Protein AF-A0A955R6J5-F1 (afdb_monomer_lite)

Structure (mmCIF, N/CA/C/O backbone):
data_AF-A0A955R6J5-F1
#
_entry.id   AF-A0A955R6J5-F1
#
loop_
_atom_site.group_PDB
_atom_site.id
_atom_site.type_symbol
_atom_site.label_atom_id
_atom_site.label_alt_id
_atom_site.label_comp_id
_atom_site.label_asym_id
_atom_site.label_entity_id
_atom_site.label_seq_id
_atom_site.pdbx_PDB_ins_code
_atom_site.Cartn_x
_atom_site.Cartn_y
_atom_site.Cartn_z
_atom_site.occupancy
_atom_site.B_iso_or_equiv
_atom_site.auth_seq_id
_atom_site.auth_comp_id
_atom_site.auth_asym_id
_atom_site.auth_atom_id
_atom_site.pdbx_PDB_model_num
ATOM 1 N N . MET A 1 1 ? 16.009 -11.013 -3.211 1.00 30.92 1 MET A N 1
ATOM 2 C CA . MET A 1 1 ? 16.303 -9.612 -2.855 1.00 30.92 1 MET A CA 1
ATOM 3 C C . MET A 1 1 ? 14.973 -8.988 -2.478 1.00 30.92 1 MET A C 1
ATOM 5 O O . MET A 1 1 ? 14.145 -8.819 -3.357 1.00 30.92 1 MET A O 1
ATOM 9 N N . ILE A 1 2 ? 14.691 -8.830 -1.183 1.00 37.62 2 ILE A N 1
ATOM 10 C CA . ILE A 1 2 ? 13.453 -8.184 -0.728 1.00 37.62 2 ILE A CA 1
ATOM 11 C C . ILE A 1 2 ? 13.766 -6.691 -0.762 1.00 37.62 2 ILE A C 1
ATOM 13 O O . ILE A 1 2 ? 14.507 -6.211 0.093 1.00 37.62 2 ILE A O 1
ATOM 17 N N . GLU A 1 3 ? 13.327 -5.991 -1.808 1.00 45.59 3 GLU A N 1
ATOM 18 C CA . GLU A 1 3 ? 13.387 -4.529 -1.810 1.00 45.59 3 GLU A CA 1
ATOM 19 C C . GLU A 1 3 ? 12.587 -4.019 -0.609 1.00 45.59 3 GLU A C 1
ATOM 21 O O . GLU A 1 3 ? 11.505 -4.532 -0.307 1.00 45.59 3 GLU A O 1
ATOM 26 N N . ALA A 1 4 ? 13.159 -3.063 0.124 1.00 49.75 4 ALA A N 1
ATOM 27 C CA . ALA A 1 4 ? 12.481 -2.437 1.247 1.00 49.75 4 ALA A CA 1
ATOM 28 C C . ALA A 1 4 ? 11.135 -1.885 0.764 1.00 49.75 4 ALA A C 1
ATOM 30 O O . ALA A 1 4 ? 11.078 -1.193 -0.255 1.00 49.75 4 ALA A O 1
ATOM 31 N N . LEU A 1 5 ? 10.057 -2.208 1.484 1.00 52.78 5 LEU A N 1
ATOM 32 C CA . LEU A 1 5 ? 8.749 -1.638 1.184 1.00 52.78 5 LEU A CA 1
ATOM 33 C C . LEU A 1 5 ? 8.879 -0.105 1.234 1.00 52.78 5 LEU A C 1
ATOM 35 O O . LEU A 1 5 ? 9.470 0.409 2.189 1.00 52.78 5 LEU A O 1
ATOM 39 N N . PRO A 1 6 ? 8.376 0.625 0.222 1.00 57.81 6 PRO A N 1
ATOM 40 C CA . PRO A 1 6 ? 8.375 2.082 0.252 1.00 57.81 6 PRO A CA 1
ATOM 41 C C . PRO A 1 6 ? 7.674 2.573 1.522 1.00 57.81 6 PRO A C 1
ATOM 43 O O . PRO A 1 6 ? 6.823 1.871 2.069 1.00 57.81 6 PRO A O 1
ATOM 46 N N . GLU A 1 7 ? 8.025 3.775 1.984 1.00 61.56 7 GLU A N 1
ATOM 47 C CA . GLU A 1 7 ? 7.422 4.385 3.172 1.00 61.56 7 GLU A CA 1
ATOM 48 C C . GLU A 1 7 ? 5.887 4.375 3.051 1.00 61.56 7 GLU A C 1
ATOM 50 O O . GLU A 1 7 ? 5.291 5.109 2.257 1.00 61.56 7 GLU A O 1
ATOM 55 N N . ALA A 1 8 ? 5.248 3.474 3.799 1.00 59.34 8 ALA A N 1
ATOM 56 C CA . ALA A 1 8 ? 3.814 3.244 3.754 1.00 59.34 8 ALA A CA 1
ATOM 57 C C . ALA A 1 8 ? 3.168 3.951 4.947 1.00 59.34 8 ALA A C 1
ATOM 59 O O . ALA A 1 8 ? 3.508 3.690 6.099 1.00 59.34 8 ALA A O 1
ATOM 60 N N . SER A 1 9 ? 2.223 4.847 4.669 1.00 62.25 9 SER A N 1
ATOM 61 C CA . SER A 1 9 ? 1.432 5.549 5.686 1.00 62.25 9 SER A CA 1
ATOM 62 C C . SER A 1 9 ? -0.031 5.116 5.628 1.00 62.25 9 SER A C 1
ATOM 64 O O . SER A 1 9 ? -0.559 4.826 4.550 1.00 62.25 9 SER A O 1
ATOM 66 N N . VAL A 1 10 ? -0.692 5.091 6.791 1.00 65.62 10 VAL A N 1
ATOM 67 C CA . VAL A 1 10 ? -2.150 4.928 6.872 1.00 65.62 10 VAL A CA 1
ATOM 68 C C . VAL A 1 10 ? -2.786 6.234 6.408 1.00 65.62 10 VAL A C 1
ATOM 70 O O . VAL A 1 10 ? -2.557 7.292 6.991 1.00 65.62 10 VAL A O 1
ATOM 73 N N . ALA A 1 11 ? -3.555 6.167 5.326 1.00 65.44 11 ALA A N 1
ATOM 74 C CA . ALA A 1 11 ? -4.224 7.315 4.728 1.00 65.44 11 ALA A CA 1
ATOM 75 C C . ALA A 1 11 ? -5.749 7.142 4.775 1.00 65.44 11 ALA A C 1
ATOM 77 O O . ALA A 1 11 ? -6.262 6.087 5.138 1.00 65.44 11 ALA A O 1
ATOM 78 N N . GLY A 1 12 ? -6.484 8.189 4.396 1.00 71.94 12 GLY A N 1
ATOM 79 C CA . GLY A 1 12 ? -7.936 8.089 4.230 1.00 71.94 12 GLY A CA 1
ATOM 80 C C . GLY A 1 12 ? -8.740 8.287 5.515 1.00 71.94 12 GLY A C 1
ATOM 81 O O . GLY A 1 12 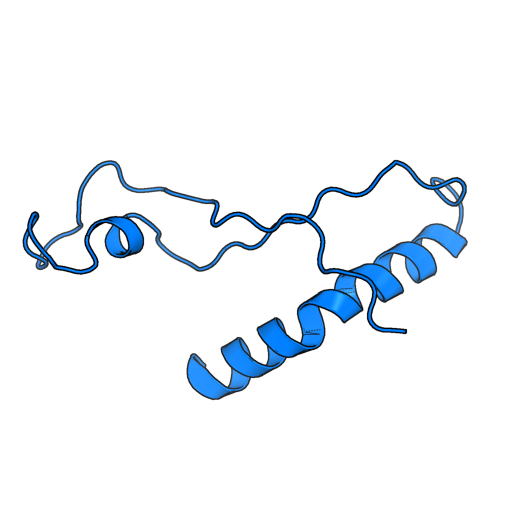? -9.837 7.742 5.632 1.00 71.94 12 GLY A O 1
ATOM 82 N N . GLN A 1 13 ? -8.239 9.081 6.471 1.00 80.81 13 GLN A N 1
ATOM 83 C CA . GLN A 1 13 ? -9.072 9.532 7.586 1.00 80.81 13 GLN A CA 1
ATOM 84 C C . GLN A 1 13 ? -10.256 10.324 7.021 1.00 80.81 13 GLN A C 1
ATOM 86 O O . GLN A 1 13 ? -10.083 11.335 6.340 1.00 80.81 13 GLN A O 1
ATOM 91 N N . GLN A 1 14 ? -11.469 9.857 7.302 1.00 80.50 14 GLN A N 1
ATOM 92 C CA . GLN A 1 14 ? -12.699 10.427 6.743 1.00 80.50 14 GLN A CA 1
ATOM 93 C C . GLN A 1 14 ? -13.606 11.016 7.820 1.00 80.50 14 GLN A C 1
ATOM 95 O O . GLN A 1 14 ? -14.522 11.779 7.509 1.00 80.50 14 GLN A O 1
ATOM 100 N N . LEU A 1 15 ? -13.373 10.669 9.087 1.00 84.94 15 LEU A N 1
ATOM 101 C CA . LEU A 1 15 ? -14.179 11.125 10.206 1.00 84.94 15 LEU A CA 1
ATOM 102 C C . LEU A 1 15 ? -13.369 12.053 11.112 1.00 84.94 15 LEU A C 1
ATOM 104 O O . LEU A 1 15 ? -12.241 11.769 11.510 1.00 84.94 15 LEU A O 1
ATOM 108 N N . LYS A 1 16 ? -13.989 13.181 11.469 1.00 85.25 16 LYS A N 1
ATOM 109 C CA . LYS A 1 16 ? -13.422 14.161 12.409 1.00 85.25 16 LYS A CA 1
ATOM 110 C C . LYS A 1 16 ? -13.515 13.706 13.869 1.00 85.25 16 LYS A C 1
ATOM 112 O O . LYS A 1 16 ? -12.898 14.314 14.732 1.00 85.25 16 LYS A O 1
ATOM 117 N N . ARG A 1 17 ? -14.360 12.712 14.153 1.00 88.62 17 ARG A N 1
ATOM 118 C CA . ARG A 1 17 ? -14.693 12.211 15.492 1.00 88.62 17 ARG A CA 1
ATOM 119 C C . ARG A 1 17 ? -14.896 10.702 15.422 1.00 88.62 17 ARG A C 1
ATOM 121 O O . ARG A 1 17 ? -15.230 10.191 14.353 1.00 88.62 17 ARG A O 1
ATOM 128 N N . VAL A 1 18 ? -14.730 10.025 16.554 1.00 88.31 18 VAL A N 1
ATOM 129 C CA . 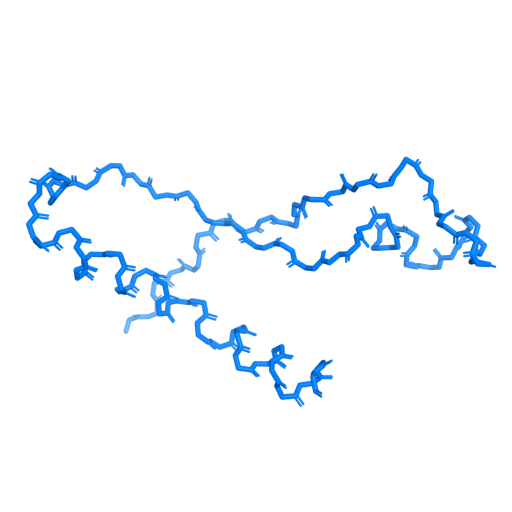VAL A 1 18 ? -15.102 8.614 16.697 1.00 88.31 18 VAL A CA 1
ATOM 130 C C . VAL A 1 18 ? -16.610 8.469 16.423 1.00 88.31 18 VAL A C 1
ATOM 132 O O . VAL A 1 18 ? -17.397 9.247 16.971 1.00 88.31 18 VAL A O 1
ATOM 135 N N . PRO A 1 19 ? -17.035 7.555 15.535 1.00 89.81 19 PRO A N 1
ATOM 136 C CA . PRO A 1 19 ? -18.448 7.344 15.248 1.00 89.81 19 PRO A CA 1
ATOM 137 C C . PRO A 1 19 ? -19.153 6.631 16.410 1.00 89.81 19 PRO A C 1
ATOM 139 O O . PRO A 1 19 ? -18.610 5.703 17.008 1.00 89.81 19 PRO A O 1
ATOM 142 N N . ALA A 1 20 ? -20.401 7.018 16.684 1.00 89.56 20 ALA A N 1
ATOM 143 C CA . ALA A 1 20 ? -21.262 6.282 17.609 1.00 89.56 20 ALA A CA 1
ATOM 144 C C . ALA A 1 20 ? -21.470 4.828 17.120 1.00 89.56 20 ALA A C 1
ATOM 146 O O . ALA A 1 20 ? -21.533 4.610 15.906 1.00 89.56 20 ALA A O 1
ATOM 147 N N . PRO A 1 21 ? -21.599 3.837 18.026 1.00 90.06 21 PRO A N 1
ATOM 148 C CA . PRO A 1 21 ? -21.754 3.959 19.483 1.00 90.06 21 PRO A CA 1
ATOM 149 C C . PRO A 1 21 ? -20.436 3.954 20.280 1.00 90.06 21 PRO A C 1
ATOM 151 O O . PRO A 1 21 ? -20.470 3.829 21.501 1.00 90.06 21 PRO A O 1
ATOM 154 N N . TRP A 1 22 ? -19.282 4.047 19.620 1.00 89.56 22 TRP A N 1
ATOM 155 C CA . TRP A 1 22 ? -17.988 3.934 20.288 1.00 89.56 22 TRP A CA 1
ATOM 156 C C . TRP A 1 22 ? -17.656 5.179 21.114 1.00 89.56 22 TRP A C 1
ATOM 158 O O . TRP A 1 22 ? -17.938 6.308 20.706 1.00 89.56 22 TRP A O 1
ATOM 168 N N . ASP A 1 23 ? -17.042 4.958 22.277 1.00 91.38 23 ASP A N 1
ATOM 169 C CA . ASP A 1 23 ? -16.597 6.034 23.159 1.00 91.38 23 ASP A CA 1
ATOM 170 C C . ASP A 1 23 ? -15.447 6.832 22.527 1.00 91.38 23 ASP A C 1
ATOM 172 O O . ASP A 1 23 ? -14.589 6.279 21.835 1.00 91.38 23 ASP A O 1
ATOM 176 N N . ALA A 1 24 ? -15.404 8.139 22.790 1.00 87.31 24 ALA A N 1
ATOM 177 C CA . ALA A 1 24 ? -14.339 8.999 22.279 1.00 87.31 24 ALA A CA 1
ATOM 178 C C . ALA A 1 24 ? -12.960 8.626 22.847 1.00 87.31 24 ALA A C 1
ATOM 180 O O . ALA A 1 24 ? -11.957 8.891 22.211 1.00 87.31 24 ALA A O 1
ATOM 181 N N . SER A 1 25 ? -12.903 7.974 24.005 1.00 89.88 25 SER A N 1
ATOM 182 C CA . SER A 1 25 ? -11.676 7.502 24.655 1.00 89.88 25 SER A CA 1
ATOM 183 C C . SER A 1 25 ? -11.331 6.055 24.282 1.00 89.88 25 SER A C 1
ATOM 185 O O . SER A 1 25 ? -10.532 5.417 24.970 1.00 89.88 25 SER A O 1
ATOM 187 N N . HIS A 1 26 ? -11.954 5.493 23.238 1.00 89.88 26 HIS A N 1
ATOM 188 C CA . HIS A 1 26 ? -11.707 4.110 22.842 1.00 89.88 26 HIS A CA 1
ATOM 189 C C . HIS A 1 26 ? -10.203 3.881 22.593 1.00 89.88 26 HIS A C 1
ATOM 191 O O . HIS A 1 26 ? -9.577 4.700 21.920 1.00 89.88 26 HIS A O 1
ATOM 197 N N . PRO A 1 27 ? -9.602 2.759 23.040 1.00 90.69 27 PRO A N 1
ATOM 198 C CA . PRO A 1 27 ? -8.156 2.543 22.898 1.00 90.69 27 PRO A CA 1
ATOM 199 C C . PRO A 1 27 ? -7.652 2.570 21.444 1.00 90.69 27 PRO A C 1
ATOM 201 O O . PRO A 1 27 ? -6.471 2.773 21.194 1.00 90.69 27 PRO A O 1
ATOM 204 N N . HIS A 1 28 ? -8.561 2.382 20.484 1.00 86.19 28 HIS A N 1
ATOM 205 C CA . HIS A 1 28 ? -8.303 2.439 19.042 1.00 86.19 28 HIS A CA 1
ATOM 206 C C . HIS A 1 28 ? -8.996 3.641 18.373 1.00 86.19 28 HIS A C 1
ATOM 208 O O . HIS A 1 28 ? -9.398 3.546 17.212 1.00 86.19 28 HIS A O 1
ATOM 214 N N . GLU A 1 29 ? -9.208 4.747 19.095 1.00 88.00 29 GLU A N 1
ATOM 215 C CA . GLU A 1 29 ? -9.972 5.895 18.587 1.00 88.00 29 GLU A CA 1
ATOM 216 C C . GLU A 1 29 ? -9.445 6.443 17.259 1.00 88.00 29 GLU A C 1
ATOM 218 O O . GLU A 1 29 ? -10.236 6.798 16.383 1.00 88.00 29 GLU A O 1
ATOM 223 N N . ASP A 1 30 ? -8.126 6.436 17.071 1.00 85.44 30 ASP A N 1
ATOM 224 C CA . ASP A 1 30 ? -7.506 6.891 15.836 1.00 85.44 30 ASP A CA 1
ATOM 225 C C . ASP A 1 30 ? -7.946 6.035 14.652 1.00 85.44 30 ASP A C 1
ATOM 227 O O . ASP A 1 30 ? -8.354 6.580 13.632 1.00 85.44 30 ASP A O 1
ATOM 231 N N . LEU A 1 31 ? -7.979 4.708 14.803 1.00 85.00 31 LEU A N 1
ATOM 232 C CA . LEU A 1 31 ? -8.388 3.786 13.739 1.00 85.00 31 LEU A CA 1
ATOM 233 C C . LEU A 1 31 ? -9.885 3.884 13.423 1.00 85.00 31 LEU A C 1
ATOM 235 O O . LEU A 1 31 ? -10.278 3.774 12.264 1.00 85.00 31 LEU A O 1
ATOM 239 N N . LEU A 1 32 ? -10.723 4.163 14.424 1.00 87.56 32 LEU A N 1
ATOM 240 C CA . LEU A 1 32 ? -12.172 4.315 14.239 1.00 87.56 32 LEU A CA 1
ATOM 241 C C . LEU A 1 32 ? -12.551 5.548 13.403 1.00 87.56 32 LEU A C 1
ATOM 243 O O . LEU A 1 32 ? -13.693 5.671 12.955 1.00 87.56 32 LEU A O 1
ATOM 247 N N . ARG A 1 33 ? -11.609 6.470 13.171 1.00 88.62 33 ARG A N 1
ATOM 248 C CA . ARG A 1 33 ? -11.813 7.643 12.307 1.00 88.62 33 ARG A CA 1
ATOM 249 C C . ARG A 1 33 ? -11.622 7.341 10.811 1.00 88.62 33 ARG A C 1
ATOM 251 O O . ARG A 1 33 ? -11.873 8.211 9.965 1.00 88.62 33 ARG A O 1
ATOM 258 N N . TYR A 1 34 ? -11.221 6.119 10.473 1.00 87.94 34 TYR A N 1
ATOM 259 C CA . TYR A 1 34 ? -11.074 5.617 9.110 1.00 87.94 34 TYR A CA 1
ATOM 260 C C . TYR A 1 34 ? -12.255 4.694 8.786 1.00 87.94 34 TYR A C 1
ATOM 262 O O . TYR A 1 34 ? -12.648 3.877 9.612 1.00 87.94 34 TYR A O 1
ATOM 270 N N . LYS A 1 35 ? -12.844 4.804 7.586 1.00 80.12 35 LYS A N 1
ATOM 271 C CA . LYS A 1 35 ? -13.937 3.896 7.162 1.00 80.12 35 LYS A CA 1
ATOM 272 C C . LYS A 1 35 ? -13.455 2.690 6.356 1.00 80.12 35 LYS A C 1
ATOM 274 O O . LYS A 1 35 ? -14.266 1.947 5.815 1.00 80.12 35 LYS A O 1
ATOM 279 N N . GLY A 1 36 ? -12.147 2.526 6.232 1.00 78.31 36 GLY A N 1
ATOM 280 C CA . GLY A 1 36 ? -11.530 1.453 5.474 1.00 78.31 36 GLY A CA 1
ATOM 281 C C . GLY A 1 36 ? -10.016 1.547 5.546 1.00 78.31 36 GLY A C 1
ATOM 282 O O . GLY A 1 36 ? -9.461 2.557 5.982 1.00 78.31 36 GLY A O 1
ATOM 283 N N . ILE A 1 37 ? -9.356 0.480 5.113 1.00 78.50 37 ILE A N 1
ATO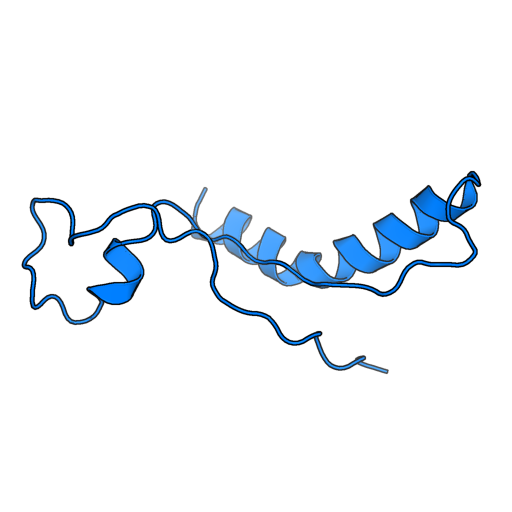M 284 C CA . ILE A 1 37 ? -7.900 0.418 5.035 1.00 78.50 37 ILE A CA 1
ATOM 285 C C . ILE A 1 37 ? -7.483 0.960 3.670 1.00 78.50 37 ILE A C 1
ATOM 287 O O . ILE A 1 37 ? -7.848 0.403 2.636 1.00 78.50 37 ILE A O 1
ATOM 291 N N . GLN A 1 38 ? -6.708 2.044 3.666 1.00 78.19 38 GLN A N 1
ATOM 292 C CA . GLN A 1 38 ? -6.100 2.591 2.459 1.00 78.19 38 GLN A CA 1
ATOM 293 C C . GLN A 1 38 ? -4.581 2.576 2.605 1.00 78.19 38 GLN A C 1
ATOM 295 O O . GLN A 1 38 ? -4.027 3.227 3.492 1.00 78.19 38 GLN A O 1
ATOM 300 N N . VAL A 1 39 ? -3.912 1.870 1.694 1.00 77.81 39 VAL A N 1
ATOM 301 C CA . VAL A 1 39 ? -2.450 1.856 1.587 1.00 77.81 39 VAL A CA 1
ATOM 302 C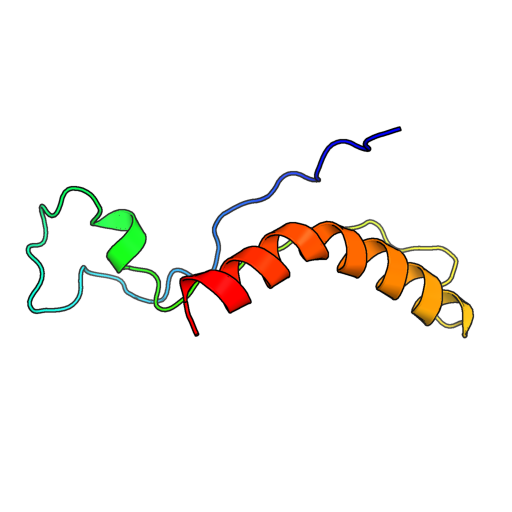 C . VAL A 1 39 ? -2.052 2.527 0.279 1.00 77.81 39 VAL A C 1
ATOM 304 O O . VAL A 1 39 ? -2.634 2.253 -0.770 1.00 77.81 39 VAL A O 1
ATOM 307 N N . ARG A 1 40 ? -1.072 3.431 0.344 1.00 79.25 40 ARG A N 1
ATOM 308 C CA . ARG A 1 40 ? -0.496 4.106 -0.824 1.00 79.25 40 ARG A CA 1
ATOM 309 C C . ARG A 1 40 ? 1.014 3.932 -0.838 1.00 79.25 40 ARG A C 1
ATOM 311 O O . ARG A 1 40 ? 1.645 3.976 0.213 1.00 79.25 40 ARG A O 1
ATOM 318 N N . ALA A 1 41 ? 1.574 3.833 -2.035 1.00 82.81 41 ALA A N 1
ATOM 319 C CA . ALA A 1 41 ? 2.996 4.013 -2.279 1.00 82.81 41 ALA A CA 1
ATOM 320 C C . ALA A 1 41 ? 3.182 5.063 -3.373 1.00 82.81 41 ALA A C 1
ATOM 322 O O . ALA A 1 41 ? 2.382 5.152 -4.306 1.00 82.81 41 ALA A O 1
ATOM 323 N N . MET A 1 42 ? 4.228 5.869 -3.234 1.00 86.12 42 MET A N 1
ATOM 324 C CA . MET A 1 42 ? 4.649 6.813 -4.261 1.00 86.12 42 MET A CA 1
ATOM 325 C C . MET A 1 42 ? 5.845 6.214 -4.987 1.00 86.12 42 MET A C 1
ATOM 327 O O . MET A 1 42 ? 6.817 5.808 -4.354 1.00 86.12 42 MET A O 1
ATOM 331 N N . PHE A 1 43 ? 5.778 6.186 -6.311 1.00 85.94 43 PHE A N 1
ATOM 332 C CA . PHE A 1 43 ? 6.878 5.753 -7.162 1.00 85.94 43 PHE A CA 1
ATOM 333 C C . PHE A 1 43 ? 7.318 6.927 -8.032 1.00 85.94 43 PHE A C 1
ATOM 335 O O . PHE A 1 43 ? 6.498 7.763 -8.417 1.00 85.94 43 PHE A O 1
ATOM 342 N N . GLY A 1 44 ? 8.613 6.989 -8.339 1.00 89.75 44 GLY A N 1
ATOM 343 C CA . GLY A 1 44 ? 9.113 7.915 -9.351 1.00 89.75 44 GLY A CA 1
ATOM 344 C C . GLY A 1 44 ? 8.483 7.632 -10.716 1.00 89.75 44 GLY A C 1
ATOM 345 O O . GLY A 1 44 ? 8.051 6.508 -10.987 1.00 89.75 44 GLY A O 1
ATOM 346 N N . LEU A 1 45 ? 8.440 8.654 -11.573 1.00 91.12 45 LEU A N 1
ATOM 347 C CA . LEU A 1 45 ? 7.967 8.494 -12.945 1.00 91.12 45 LEU A CA 1
ATOM 348 C C . LEU A 1 45 ? 8.915 7.564 -13.711 1.00 91.12 45 LEU A C 1
ATOM 350 O O . LEU A 1 45 ? 10.120 7.826 -13.738 1.00 91.12 45 LEU A O 1
ATOM 354 N N . PRO A 1 46 ? 8.396 6.493 -14.325 1.00 93.62 46 PRO A N 1
ATOM 355 C CA . PRO A 1 46 ? 9.244 5.546 -15.017 1.00 93.62 46 PRO A CA 1
ATOM 356 C C . PRO A 1 46 ? 9.484 5.926 -16.477 1.00 93.62 46 PRO A C 1
ATOM 358 O O . PRO A 1 46 ? 8.645 6.597 -17.081 1.00 93.62 46 PRO A O 1
ATOM 361 N N . PRO A 1 47 ? 10.595 5.470 -17.074 1.00 95.69 47 PRO A N 1
ATOM 362 C CA . PRO A 1 47 ? 10.864 5.692 -18.491 1.00 95.69 47 PRO A CA 1
ATOM 363 C C . PRO A 1 47 ? 9.849 4.993 -19.408 1.00 95.69 47 PRO A C 1
ATOM 365 O O . PRO A 1 47 ? 9.642 5.437 -20.531 1.00 95.69 47 PRO A O 1
ATOM 368 N N . GLU A 1 48 ? 9.182 3.934 -18.941 1.00 96.56 48 GLU A N 1
ATOM 369 C CA . GLU A 1 48 ? 8.163 3.203 -19.699 1.00 96.56 48 GLU A CA 1
ATOM 370 C C . GLU A 1 48 ? 6.844 3.980 -19.854 1.00 96.56 48 GLU A C 1
ATOM 372 O O . GLU A 1 48 ? 5.960 3.537 -20.593 1.00 96.56 48 GLU A O 1
ATOM 377 N N . LEU A 1 49 ? 6.683 5.121 -19.175 1.00 95.31 49 LEU A N 1
ATOM 378 C CA . LEU A 1 49 ? 5.465 5.925 -19.227 1.00 95.31 49 LEU A CA 1
ATOM 379 C C . LEU A 1 49 ? 5.128 6.334 -20.671 1.00 95.31 49 LEU A C 1
ATOM 381 O O . LEU A 1 49 ? 5.936 6.940 -21.368 1.00 95.31 49 LEU A O 1
ATOM 385 N N . GLY A 1 50 ? 3.905 6.024 -21.108 1.00 95.31 50 GLY A N 1
ATOM 386 C CA . GLY A 1 50 ? 3.449 6.282 -22.480 1.00 95.31 50 GLY A CA 1
ATOM 387 C C . GLY A 1 50 ? 3.739 5.151 -23.472 1.00 95.31 50 GLY A C 1
ATOM 388 O O . GLY A 1 50 ? 3.420 5.288 -24.649 1.00 95.31 50 GLY A O 1
ATOM 389 N N . SER A 1 51 ? 4.295 4.030 -23.009 1.00 97.19 51 SER A N 1
ATOM 390 C CA . SER A 1 51 ? 4.487 2.813 -23.803 1.00 97.19 51 SER A CA 1
ATOM 391 C C . SER A 1 51 ? 3.667 1.641 -23.257 1.00 97.19 51 SER A C 1
ATOM 393 O O . SER A 1 51 ? 3.214 1.657 -22.112 1.00 97.19 51 SER A O 1
ATOM 395 N N . GLU A 1 52 ? 3.526 0.579 -24.051 1.00 96.94 52 GLU A N 1
ATOM 396 C CA . GLU A 1 52 ? 2.877 -0.670 -23.622 1.00 96.94 52 GLU A CA 1
ATOM 397 C C . GLU A 1 52 ? 3.603 -1.332 -22.437 1.00 96.94 52 GLU A C 1
ATOM 399 O O . GLU A 1 52 ? 2.970 -1.950 -21.580 1.00 96.94 52 GLU A O 1
ATOM 404 N N . ALA A 1 53 ? 4.921 -1.127 -22.319 1.00 96.44 53 ALA A N 1
ATOM 405 C CA . ALA A 1 53 ? 5.722 -1.642 -21.209 1.00 96.44 53 ALA A CA 1
ATOM 406 C C . ALA A 1 53 ? 5.316 -1.049 -19.846 1.00 96.44 53 ALA A C 1
ATOM 408 O O . ALA A 1 53 ? 5.603 -1.645 -18.804 1.00 96.44 53 ALA A O 1
ATOM 409 N N . PHE A 1 54 ? 4.591 0.077 -19.831 1.00 96.62 54 PHE A N 1
ATOM 410 C CA . PHE A 1 54 ? 4.056 0.666 -18.606 1.00 96.62 54 PHE A CA 1
ATOM 411 C C . PHE A 1 54 ? 3.115 -0.291 -17.861 1.00 96.62 54 PHE A C 1
ATOM 413 O O . PHE A 1 54 ? 3.086 -0.297 -16.632 1.00 96.62 54 PHE A O 1
ATOM 420 N N . VAL A 1 55 ? 2.384 -1.148 -18.582 1.00 96.00 55 VAL A N 1
ATOM 421 C CA . VAL A 1 55 ? 1.479 -2.130 -17.964 1.00 96.00 55 VAL A CA 1
ATOM 422 C C . VAL A 1 55 ? 2.265 -3.126 -17.114 1.00 96.00 55 VAL A C 1
ATOM 424 O O . VAL A 1 55 ? 1.925 -3.347 -15.952 1.00 96.00 55 VAL A O 1
ATOM 427 N N . THR A 1 56 ? 3.358 -3.669 -17.652 1.00 96.44 56 THR A N 1
ATOM 428 C CA . THR A 1 56 ? 4.255 -4.579 -16.924 1.00 96.44 56 THR A CA 1
ATOM 429 C C . THR A 1 56 ? 4.903 -3.881 -15.732 1.00 96.44 56 THR A C 1
ATOM 431 O O . THR A 1 56 ? 4.975 -4.443 -14.639 1.00 96.44 56 THR A O 1
ATOM 434 N N . TRP A 1 57 ? 5.320 -2.626 -15.917 1.00 95.06 57 TRP A N 1
ATOM 435 C CA . TRP A 1 57 ? 5.878 -1.808 -14.844 1.00 95.06 57 TRP A CA 1
ATOM 436 C C . TRP A 1 57 ? 4.889 -1.616 -13.679 1.00 95.06 57 TRP A C 1
ATOM 438 O O . TRP A 1 57 ? 5.285 -1.724 -12.512 1.00 95.06 57 TRP A O 1
ATOM 448 N N . CYS A 1 58 ? 3.609 -1.375 -13.986 1.00 93.25 58 CYS A N 1
ATOM 449 C CA . CYS A 1 58 ? 2.528 -1.271 -13.006 1.00 93.25 58 CYS A CA 1
ATOM 450 C C . CYS A 1 58 ? 2.253 -2.610 -12.315 1.00 93.25 58 CYS A C 1
ATOM 452 O O . CYS A 1 58 ? 2.153 -2.644 -11.090 1.00 93.25 58 CYS A O 1
ATOM 454 N N . ALA A 1 59 ? 2.163 -3.705 -13.077 1.00 94.00 59 ALA A N 1
ATOM 455 C CA . ALA A 1 59 ? 1.878 -5.038 -12.547 1.00 94.00 59 ALA A CA 1
ATOM 456 C C . ALA A 1 59 ? 2.898 -5.450 -11.476 1.00 94.00 59 ALA A C 1
ATOM 458 O O . ALA A 1 59 ? 2.505 -5.780 -10.359 1.00 94.00 59 ALA A O 1
ATOM 459 N N . ALA A 1 60 ? 4.194 -5.296 -11.764 1.00 93.25 60 ALA A N 1
ATOM 460 C CA . ALA A 1 60 ? 5.265 -5.607 -10.815 1.00 93.25 60 ALA A CA 1
ATOM 461 C C . ALA A 1 60 ? 5.147 -4.821 -9.493 1.00 93.25 60 ALA A C 1
ATOM 463 O O . ALA A 1 60 ? 5.485 -5.322 -8.424 1.00 93.25 60 ALA A O 1
ATOM 464 N N . ARG A 1 61 ? 4.639 -3.583 -9.537 1.00 92.00 61 ARG A N 1
ATOM 465 C CA . ARG A 1 61 ? 4.443 -2.754 -8.334 1.00 92.00 61 ARG A CA 1
ATOM 466 C C . ARG A 1 61 ? 3.178 -3.111 -7.5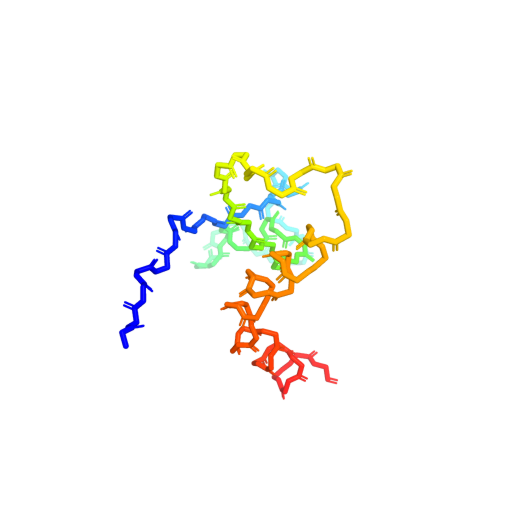81 1.00 92.00 61 ARG A C 1
ATOM 468 O O . ARG A 1 61 ? 3.201 -3.138 -6.355 1.00 92.00 61 ARG A O 1
ATOM 475 N N . ILE A 1 62 ? 2.095 -3.421 -8.286 1.00 89.56 62 ILE A N 1
ATOM 476 C CA . ILE A 1 62 ? 0.855 -3.896 -7.663 1.00 89.56 62 ILE A CA 1
ATOM 477 C C . ILE A 1 62 ? 1.097 -5.241 -6.960 1.00 89.56 62 ILE A C 1
ATOM 479 O O . ILE A 1 62 ? 0.587 -5.447 -5.861 1.00 89.56 62 ILE A O 1
ATOM 483 N N . GLU A 1 63 ? 1.942 -6.113 -7.520 1.00 91.69 63 GLU A N 1
ATOM 484 C CA . GLU A 1 63 ? 2.334 -7.383 -6.894 1.00 91.69 63 GLU A CA 1
ATOM 485 C C . GLU A 1 63 ? 2.964 -7.213 -5.504 1.00 91.69 63 GLU A C 1
ATOM 487 O O . GLU A 1 63 ? 2.784 -8.077 -4.645 1.00 91.69 63 GLU A O 1
ATOM 492 N N . THR A 1 64 ? 3.615 -6.080 -5.215 1.00 89.12 64 THR A N 1
ATOM 493 C CA . THR A 1 64 ? 4.152 -5.806 -3.867 1.00 89.12 64 THR A CA 1
ATOM 494 C C . THR A 1 64 ? 3.058 -5.734 -2.792 1.00 89.12 64 THR A C 1
ATOM 496 O O . THR A 1 64 ? 3.319 -6.026 -1.625 1.00 89.12 64 THR A O 1
ATOM 499 N N . PHE A 1 65 ? 1.813 -5.432 -3.177 1.00 87.81 65 PHE A N 1
ATOM 500 C CA . PHE A 1 65 ? 0.650 -5.404 -2.285 1.00 87.81 65 PHE A CA 1
ATOM 501 C C . PHE A 1 65 ? -0.066 -6.753 -2.179 1.00 87.81 65 PHE A C 1
ATOM 503 O O . PHE A 1 65 ? -1.010 -6.884 -1.399 1.00 87.81 65 PHE A O 1
ATOM 510 N N . LEU A 1 66 ? 0.364 -7.771 -2.928 1.00 89.94 66 LEU A N 1
ATOM 511 C CA . LEU A 1 66 ? -0.309 -9.067 -2.972 1.00 89.94 66 LEU A CA 1
ATOM 512 C C . LEU A 1 66 ? -0.431 -9.749 -1.595 1.00 89.94 66 LEU A C 1
ATOM 514 O O . LEU A 1 66 ? -1.507 -10.282 -1.314 1.00 89.94 66 LEU A O 1
ATOM 518 N N . PRO A 1 67 ? 0.583 -9.723 -0.702 1.00 88.75 67 PRO A N 1
ATOM 519 C CA . PRO A 1 67 ? 0.431 -10.285 0.639 1.00 88.75 67 PRO A CA 1
ATOM 520 C C . PRO A 1 67 ? -0.669 -9.594 1.451 1.00 88.75 67 PRO A C 1
ATOM 522 O O . PRO A 1 67 ? -1.458 -10.272 2.104 1.00 88.75 67 PRO A O 1
ATOM 525 N N . LEU A 1 68 ? -0.754 -8.261 1.374 1.00 84.56 68 LEU A N 1
ATOM 526 C CA . LEU A 1 68 ? -1.803 -7.483 2.037 1.00 84.56 68 LEU A CA 1
ATOM 527 C C . LEU A 1 68 ? -3.178 -7.809 1.452 1.00 84.56 68 LEU A C 1
ATOM 529 O O . LEU A 1 68 ? -4.119 -8.042 2.201 1.00 84.56 68 LEU A O 1
ATOM 533 N N . HIS A 1 69 ? -3.290 -7.849 0.124 1.00 86.75 69 HIS A N 1
ATOM 534 C CA . HIS A 1 69 ? -4.543 -8.183 -0.545 1.00 86.75 69 HIS A CA 1
ATOM 535 C C . HIS A 1 69 ? -5.064 -9.557 -0.111 1.00 86.75 69 HIS A C 1
ATOM 537 O O . HIS A 1 69 ? -6.221 -9.664 0.279 1.00 86.75 69 HIS A O 1
ATOM 543 N N . ARG A 1 70 ? -4.202 -10.582 -0.115 1.00 90.31 70 ARG A N 1
ATOM 544 C CA . ARG A 1 70 ? -4.567 -11.938 0.324 1.00 90.31 70 ARG A CA 1
ATOM 545 C C . ARG A 1 70 ? -5.060 -11.949 1.766 1.00 90.31 70 ARG A C 1
ATOM 547 O O . ARG A 1 70 ? -6.135 -12.461 2.025 1.00 90.31 70 ARG A O 1
ATOM 554 N N . ARG A 1 71 ? -4.332 -11.292 2.675 1.00 85.06 71 ARG A N 1
ATOM 555 C CA . ARG A 1 71 ? -4.748 -11.156 4.080 1.00 85.06 71 ARG A CA 1
ATOM 556 C C . ARG A 1 71 ? -6.127 -10.519 4.224 1.00 85.06 71 ARG A C 1
ATOM 558 O O . ARG A 1 71 ? -6.951 -11.036 4.962 1.00 85.06 71 ARG A O 1
ATOM 565 N N . LEU A 1 72 ? -6.393 -9.427 3.507 1.00 84.75 72 LEU A N 1
ATOM 566 C CA . LEU A 1 72 ? -7.692 -8.752 3.564 1.00 84.75 72 LEU A CA 1
ATOM 567 C C . LEU A 1 72 ? -8.826 -9.619 3.008 1.00 84.75 72 LEU A C 1
ATOM 569 O O . LEU A 1 72 ? -9.921 -9.595 3.555 1.00 84.75 72 LEU A O 1
ATOM 573 N N . VAL A 1 73 ? -8.577 -10.373 1.939 1.00 86.38 73 VAL A N 1
ATOM 574 C CA . VAL A 1 73 ? -9.577 -11.291 1.381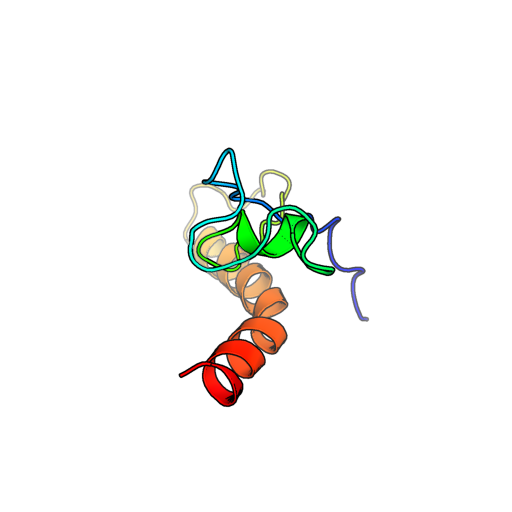 1.00 86.38 73 VAL A CA 1
ATOM 575 C C . VAL A 1 73 ? -9.851 -12.451 2.336 1.00 86.38 73 VAL A C 1
ATOM 577 O O . VAL A 1 73 ? -11.009 -12.783 2.535 1.00 86.38 73 VAL A O 1
ATOM 580 N N . ASP A 1 74 ? -8.816 -13.030 2.943 1.00 87.38 74 ASP A N 1
ATOM 581 C CA . ASP A 1 74 ? -8.954 -14.218 3.793 1.00 87.38 74 ASP A CA 1
ATOM 582 C C . ASP A 1 74 ? -9.527 -13.903 5.191 1.00 87.38 74 ASP A C 1
ATOM 584 O O . ASP A 1 74 ? -10.125 -14.775 5.820 1.00 87.38 74 ASP A O 1
ATOM 588 N N . GLU A 1 75 ? -9.307 -12.690 5.715 1.00 73.06 75 GLU A N 1
ATOM 589 C CA . GLU A 1 75 ? -9.650 -12.322 7.101 1.00 73.06 75 GLU A CA 1
ATOM 590 C C . GLU A 1 75 ? -10.863 -11.379 7.225 1.00 73.06 75 GLU A C 1
ATOM 592 O O . GLU A 1 75 ? -11.409 -11.247 8.322 1.00 73.06 75 GLU A O 1
ATOM 597 N N . VAL A 1 76 ? -11.276 -10.690 6.151 1.00 58.69 76 VAL A N 1
ATOM 598 C CA . VAL A 1 76 ? -12.271 -9.593 6.219 1.00 58.69 76 VAL A CA 1
ATOM 599 C C . VAL A 1 76 ? -13.490 -9.798 5.302 1.00 58.69 76 VAL A C 1
ATOM 601 O O . VAL A 1 76 ? -14.513 -9.145 5.524 1.00 58.69 76 VAL A O 1
ATOM 604 N N . LEU A 1 77 ? -13.425 -10.692 4.309 1.00 49.94 77 LEU A N 1
ATOM 605 C CA . LEU A 1 77 ? -14.549 -11.060 3.428 1.00 49.94 77 LEU A CA 1
ATOM 606 C C . LEU A 1 77 ? -15.038 -12.482 3.717 1.00 49.94 77 LEU A C 1
ATOM 608 O O . LEU A 1 77 ? -16.267 -12.689 3.597 1.00 49.94 77 LEU A O 1
#

Sequence (77 aa):
MIEALPEASVAGQQLKRVPAPWDASHPHEDLLRYKGIQVRAMFGLPPELGSEAFVTWCAARIETFLPLHRRLVDEVL

Foldseek 3Di:
DPPPDAPKDFDAQDAPAQDPPDDRVPPPRVVSSHPDTDIDHDDPDDPCPPHPCVVVVVVVVVVVCVVVVVCCVVPPD

Secondary structure (DSSP, 8-state):
--PPPP--EEEEE--SSPPTTS-TT-TTHHHHTEEEEEEE---PPPTTTTSTHHHHHHHHHHHTTHHHHHHHHHHH-

Radius of gyration: 17.11 Å; chains: 1; bounding box: 38×28×48 Å

pLDDT: mean 82.35, std 14.61, range [30.92, 97.19]